Protein AF-A0A955BGL9-F1 (afdb_monomer_lite)

Secondary structure (DSSP, 8-state):
-----S-------------------HHHHHHHHHHHHHHHHHHHHHHHHHHHHHTHHHHHHH-TT-SSSHHHHHHHHHHHHHHHHHHHHHHHHHHS-S-HHHHHHHHHHHHHHHHSGGGHHHHHHHHHHHHSHHHHHHTT--

Foldseek 3Di:
DDDPDPPPDPPPPPPVCPPPPLPPPCLLVLLLVVLVVLLVVLVVQLVVLVVQLVCLQVVQVVDPVDPGSVVSNVSSVVSNVVSNVLSVLSNVLNVDPLALVSLVSSVVNLVVLCVDPVCPVVSVVSVVVSPDVSVCVSNPHD

pLDDT: mean 74.0, std 11.34, range [45.75, 92.19]

Structure (mmCIF, N/CA/C/O backbone):
data_AF-A0A955BGL9-F1
#
_entry.id   AF-A0A955BGL9-F1
#
loop_
_atom_site.group_PDB
_atom_site.id
_atom_site.type_symbol
_atom_site.label_atom_id
_atom_site.label_alt_id
_atom_site.label_comp_id
_atom_site.label_asym_id
_atom_site.label_entity_id
_atom_site.label_seq_id
_atom_site.pdbx_PDB_ins_code
_atom_site.Cartn_x
_atom_site.Cartn_y
_atom_site.Cartn_z
_atom_site.occupancy
_atom_site.B_iso_or_equiv
_atom_site.auth_seq_id
_atom_site.auth_comp_id
_atom_site.auth_asym_id
_atom_site.auth_atom_id
_atom_site.pdbx_PDB_model_num
ATOM 1 N N . MET A 1 1 ? -44.730 -24.860 56.688 1.00 48.72 1 MET A N 1
ATOM 2 C CA . MET A 1 1 ? -43.499 -24.181 57.144 1.00 48.72 1 MET A CA 1
ATOM 3 C C . MET A 1 1 ? -42.692 -23.817 55.909 1.00 48.72 1 MET A C 1
ATOM 5 O O . MET A 1 1 ? -42.047 -24.676 55.329 1.00 48.72 1 MET A O 1
ATOM 9 N N . SER A 1 2 ? -42.848 -22.587 55.425 1.00 57.66 2 SER A N 1
ATOM 10 C CA . SER A 1 2 ? -42.158 -22.061 54.244 1.00 57.66 2 SER A CA 1
ATOM 11 C C . SER A 1 2 ? -40.713 -21.713 54.607 1.00 57.66 2 SER A C 1
ATOM 13 O O . SER A 1 2 ? -40.492 -20.831 55.436 1.00 57.66 2 SER A O 1
ATOM 15 N N . GLN A 1 3 ? -39.743 -22.421 54.019 1.00 61.28 3 GLN A N 1
ATOM 16 C CA . GLN A 1 3 ? -38.318 -22.108 54.138 1.00 61.28 3 GLN A CA 1
ATOM 17 C C . GLN A 1 3 ? -38.051 -20.702 53.588 1.00 61.28 3 GLN A C 1
ATOM 19 O O . GLN A 1 3 ? -38.070 -20.476 52.381 1.00 61.28 3 GLN A O 1
ATOM 24 N N . PHE A 1 4 ? -37.793 -19.758 54.486 1.00 59.66 4 PHE A N 1
ATOM 25 C CA . PHE A 1 4 ? -37.220 -18.465 54.147 1.00 59.66 4 PHE A CA 1
ATOM 26 C C . PHE A 1 4 ? -35.725 -18.693 53.897 1.00 59.66 4 PHE A C 1
ATOM 28 O O . PHE A 1 4 ? -34.962 -18.868 54.844 1.00 59.66 4 PHE A O 1
ATOM 35 N N . SER A 1 5 ? -35.319 -18.803 52.629 1.00 66.12 5 SER A N 1
ATOM 36 C CA . SER A 1 5 ? -33.902 -18.895 52.266 1.00 66.12 5 SER A CA 1
ATOM 37 C C . SER A 1 5 ? -33.283 -17.495 52.358 1.00 66.12 5 SER A C 1
ATOM 39 O O . SER A 1 5 ? -33.652 -16.632 51.560 1.00 66.12 5 SER A O 1
ATOM 41 N N . PRO A 1 6 ? -32.346 -17.233 53.289 1.00 70.38 6 PRO A N 1
ATOM 42 C CA . PRO A 1 6 ? -31.734 -15.911 53.464 1.00 70.38 6 PRO A CA 1
ATOM 43 C C . PRO A 1 6 ? -30.788 -15.510 52.315 1.00 70.38 6 PRO A C 1
ATOM 45 O O . PRO A 1 6 ? -30.192 -14.439 52.357 1.00 70.38 6 PRO A O 1
ATOM 48 N N . TYR A 1 7 ? -30.668 -16.341 51.273 1.00 62.72 7 TYR A N 1
ATOM 49 C CA . TYR A 1 7 ? -29.832 -16.113 50.094 1.00 62.72 7 TYR A CA 1
ATOM 50 C C . TYR A 1 7 ? -30.666 -15.849 48.833 1.00 62.72 7 TYR A C 1
ATOM 52 O O . TYR A 1 7 ? -30.458 -16.475 47.795 1.00 62.72 7 TYR A O 1
ATOM 60 N N . GLN A 1 8 ? -31.609 -14.906 48.882 1.00 61.19 8 GLN A N 1
ATOM 61 C CA . GLN A 1 8 ? -32.069 -14.273 47.645 1.00 61.19 8 GLN A CA 1
ATOM 62 C C . GLN A 1 8 ? -30.985 -13.288 47.197 1.00 61.19 8 GLN A C 1
ATOM 64 O O . GLN A 1 8 ? -30.892 -12.171 47.701 1.00 61.19 8 GLN A O 1
ATOM 69 N N . SER A 1 9 ? -30.131 -13.721 46.266 1.00 63.66 9 SER A N 1
ATOM 70 C CA . SER A 1 9 ? -29.218 -12.824 45.556 1.00 63.66 9 SER A CA 1
ATOM 71 C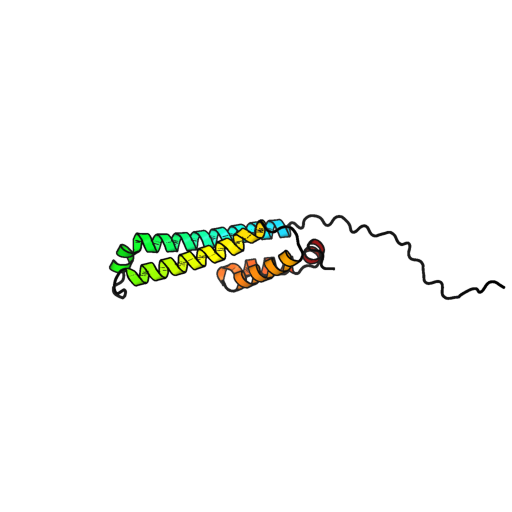 C . SER A 1 9 ? -30.017 -11.648 44.979 1.00 63.66 9 SER A C 1
ATOM 73 O O . SER A 1 9 ? -31.097 -11.905 44.430 1.00 63.66 9 SER A O 1
ATOM 75 N N . PRO A 1 10 ? -29.525 -10.397 45.059 1.00 66.38 10 PRO A N 1
ATOM 76 C CA . PRO A 1 10 ? -30.190 -9.252 44.451 1.00 66.38 10 PRO A CA 1
ATOM 77 C C . PRO A 1 10 ? -30.527 -9.570 42.992 1.00 66.38 10 PRO A C 1
ATOM 79 O O . PRO A 1 10 ? -29.636 -9.770 42.167 1.00 66.38 10 PRO A O 1
ATOM 82 N N . GLN A 1 11 ? -31.820 -9.690 42.689 1.00 60.28 11 GLN A N 1
ATOM 83 C CA . GLN A 1 11 ? -32.312 -9.821 41.324 1.00 60.28 11 GLN A CA 1
ATOM 84 C C . GLN A 1 11 ? -32.140 -8.440 40.699 1.00 60.28 11 GLN A C 1
ATOM 86 O O . GLN A 1 11 ? -33.043 -7.607 40.755 1.00 60.28 11 GLN A O 1
ATOM 91 N N . PHE A 1 12 ? -30.944 -8.152 40.184 1.00 61.06 12 PHE A N 1
ATOM 92 C CA . PHE A 1 12 ? -30.777 -6.998 39.317 1.00 61.06 12 PHE A CA 1
ATOM 93 C C . PHE A 1 12 ? -31.749 -7.199 38.157 1.00 61.06 12 PHE A C 1
ATOM 95 O O . PHE A 1 12 ? -31.727 -8.273 37.545 1.00 61.06 12 PHE A O 1
ATOM 102 N N . PRO A 1 13 ? -32.646 -6.237 37.886 1.00 61.66 13 PRO A N 1
ATOM 103 C CA . PRO A 1 13 ? -33.525 -6.336 36.743 1.00 61.66 13 PRO A CA 1
ATOM 104 C C . PRO A 1 13 ? -32.657 -6.631 35.524 1.00 61.66 13 PRO A C 1
ATOM 106 O O . PRO A 1 13 ? -31.748 -5.861 35.207 1.00 61.66 13 PRO A O 1
ATOM 109 N N . ASN A 1 14 ? -32.916 -7.760 34.863 1.00 59.34 14 ASN A N 1
ATOM 110 C CA . ASN A 1 14 ? -32.371 -8.058 33.547 1.00 59.34 14 ASN A CA 1
ATOM 111 C C . ASN A 1 14 ? -33.021 -7.084 32.559 1.00 59.34 14 ASN A C 1
ATOM 113 O O . ASN A 1 14 ? -33.815 -7.469 31.703 1.00 59.34 14 ASN A O 1
ATOM 117 N N . HIS A 1 15 ? -32.716 -5.792 32.684 1.00 61.00 15 HIS A N 1
ATOM 118 C CA . HIS A 1 15 ? -32.726 -4.916 31.540 1.00 61.00 15 HIS A CA 1
ATOM 119 C C . HIS A 1 15 ? -31.704 -5.559 30.622 1.00 61.00 15 HIS A C 1
ATOM 121 O O . HIS A 1 15 ? -30.503 -5.477 30.868 1.00 61.00 15 HIS A O 1
ATOM 127 N N . ALA A 1 16 ? -32.187 -6.315 29.637 1.00 54.97 16 ALA A N 1
ATOM 128 C CA . ALA A 1 16 ? -31.385 -6.667 28.493 1.00 54.97 16 ALA A CA 1
ATOM 129 C C . ALA A 1 16 ? -30.807 -5.337 28.018 1.00 54.97 16 ALA A C 1
ATOM 131 O O . ALA A 1 16 ? -31.521 -4.522 27.435 1.00 54.97 16 ALA A O 1
ATOM 132 N N . TYR A 1 17 ? -29.555 -5.063 28.383 1.00 53.91 17 TYR A N 1
ATOM 133 C CA . TYR A 1 17 ? -28.792 -3.974 27.824 1.00 53.91 17 TYR A CA 1
ATOM 134 C C . TYR A 1 17 ? -28.659 -4.367 26.360 1.00 53.91 17 TYR A C 1
ATOM 136 O O . TYR A 1 17 ? -27.722 -5.062 25.976 1.00 53.91 17 TYR A O 1
ATOM 144 N N . ALA A 1 18 ? -29.670 -4.029 25.557 1.00 52.94 18 ALA A N 1
ATOM 145 C CA . ALA A 1 18 ? -29.556 -4.010 24.121 1.00 52.94 18 ALA A CA 1
ATOM 146 C C . ALA A 1 18 ? -28.374 -3.083 23.888 1.00 52.94 18 ALA A C 1
ATOM 148 O O . ALA A 1 18 ? -28.487 -1.876 24.112 1.00 52.94 18 ALA A O 1
ATOM 149 N N . ALA A 1 19 ? -27.209 -3.682 23.622 1.00 55.91 19 ALA A N 1
ATOM 150 C CA . ALA A 1 19 ? -25.972 -2.947 23.471 1.00 55.91 19 ALA A CA 1
ATOM 151 C C . ALA A 1 19 ? -26.281 -1.797 22.508 1.00 55.91 19 ALA A C 1
ATOM 153 O O . ALA A 1 19 ? -26.842 -2.070 21.437 1.00 55.91 19 ALA A O 1
ATOM 154 N N . PRO A 1 20 ? -26.041 -0.531 22.901 1.00 56.44 20 PRO A N 1
ATOM 155 C CA . PRO A 1 20 ? -26.397 0.594 22.056 1.00 56.44 20 PRO A CA 1
ATOM 156 C C . PRO A 1 20 ? -25.793 0.342 20.672 1.00 56.44 20 PRO A C 1
ATOM 158 O O . PRO A 1 20 ? -24.659 -0.146 20.603 1.00 56.44 20 PRO A O 1
ATOM 161 N N . PRO A 1 21 ? -26.541 0.582 19.579 1.00 55.25 21 PRO A N 1
ATOM 162 C CA . PRO A 1 21 ? -26.071 0.300 18.231 1.00 55.25 21 PRO A CA 1
ATOM 163 C C . PRO A 1 21 ? -24.753 1.036 18.036 1.00 55.25 21 PRO A C 1
ATOM 165 O O . PRO A 1 21 ? -24.741 2.259 17.931 1.00 55.25 21 PRO A O 1
ATOM 168 N N . VAL A 1 22 ? -23.646 0.286 18.079 1.00 57.94 22 VAL A N 1
ATOM 169 C CA . VAL A 1 22 ? -22.296 0.850 18.116 1.00 57.94 22 VAL A CA 1
ATOM 170 C C . VAL A 1 22 ? -22.150 1.690 16.847 1.00 57.94 22 VAL A C 1
ATOM 172 O O . VAL A 1 22 ? -22.187 1.110 15.750 1.00 57.94 22 VAL A O 1
ATOM 175 N N . PRO A 1 23 ? -22.074 3.031 16.951 1.00 57.91 23 PRO A N 1
ATOM 176 C CA . PRO A 1 23 ? -21.986 3.891 15.780 1.00 57.91 23 PRO A CA 1
ATOM 177 C C . PRO A 1 23 ? -20.790 3.441 14.949 1.00 57.91 23 PRO A C 1
ATOM 179 O O . PRO A 1 23 ? -19.766 3.073 15.524 1.00 57.91 23 PRO A O 1
ATOM 182 N N . ARG A 1 24 ? -20.916 3.417 13.613 1.00 54.53 24 ARG A N 1
ATOM 183 C CA . ARG A 1 24 ? -19.798 3.067 12.719 1.00 54.53 24 ARG A CA 1
ATOM 184 C C . ARG A 1 24 ? -18.595 3.916 13.144 1.00 54.53 24 ARG A C 1
ATOM 186 O O . ARG A 1 24 ? -18.663 5.133 12.969 1.00 54.53 24 ARG A O 1
ATOM 193 N N . PRO A 1 25 ? -17.544 3.330 13.744 1.00 61.88 25 PRO A N 1
ATOM 194 C CA . PRO A 1 25 ? -16.460 4.129 14.267 1.00 61.88 25 PRO A CA 1
ATOM 195 C C . PRO A 1 25 ? -15.821 4.802 13.059 1.00 61.88 25 PRO A C 1
ATOM 197 O O . PRO A 1 25 ? -15.435 4.120 12.107 1.00 61.88 25 PRO A O 1
ATOM 200 N N . GLY A 1 26 ? -15.725 6.136 13.072 1.00 62.00 26 GLY A N 1
ATOM 201 C CA . GLY A 1 26 ? -15.065 6.905 12.004 1.00 62.00 26 GLY A CA 1
ATOM 202 C C . GLY A 1 26 ? -13.638 6.412 11.716 1.00 62.00 26 GLY A C 1
ATOM 203 O O . GLY A 1 26 ? -13.118 6.593 10.620 1.00 62.00 26 GLY A O 1
ATOM 204 N N . VAL A 1 27 ? -13.059 5.671 12.664 1.00 64.62 27 VAL A N 1
ATOM 205 C CA . VAL A 1 27 ? -11.830 4.879 12.548 1.00 64.62 27 VAL A CA 1
ATOM 206 C C . VAL A 1 27 ? -11.817 3.960 11.318 1.00 64.62 27 VAL A C 1
ATOM 208 O O . VAL A 1 27 ? -10.778 3.832 10.680 1.00 64.62 27 VAL A O 1
ATOM 211 N N . TYR A 1 28 ? -12.948 3.355 10.929 1.00 66.38 28 TYR A N 1
ATOM 212 C CA . TYR A 1 28 ? -13.009 2.504 9.732 1.00 66.38 28 TYR A CA 1
ATOM 213 C C . TYR A 1 28 ? -12.840 3.311 8.441 1.00 66.38 28 TYR A C 1
ATOM 215 O O . TYR A 1 28 ? -12.184 2.855 7.510 1.00 66.38 28 TYR A O 1
ATOM 223 N N . VAL A 1 29 ? -13.387 4.529 8.395 1.00 68.94 29 VAL A N 1
ATOM 224 C CA . VAL A 1 29 ? -13.208 5.437 7.253 1.00 68.94 29 VAL A CA 1
ATOM 225 C C . VAL A 1 29 ? -11.744 5.868 7.159 1.00 68.94 29 VAL A C 1
ATOM 227 O O . VAL A 1 29 ? -11.169 5.818 6.078 1.00 68.94 29 VAL A O 1
ATOM 230 N N . GLY A 1 30 ? -11.107 6.185 8.292 1.00 66.19 30 GLY A N 1
ATOM 231 C CA . GLY A 1 30 ? -9.668 6.467 8.344 1.00 66.19 30 GLY A CA 1
ATOM 232 C C . GLY A 1 30 ? -8.805 5.284 7.888 1.00 66.19 30 GLY A C 1
ATOM 233 O O . GLY A 1 30 ? -7.871 5.468 7.113 1.00 66.19 30 GLY A O 1
ATOM 234 N N . PHE A 1 31 ? -9.155 4.061 8.293 1.00 70.06 31 PHE A N 1
ATOM 235 C CA . PHE A 1 31 ? -8.487 2.833 7.848 1.00 70.06 31 PHE A CA 1
ATOM 236 C C . PHE A 1 31 ? -8.663 2.577 6.346 1.00 70.06 31 PHE A C 1
ATOM 238 O O . PHE A 1 31 ? -7.699 2.221 5.673 1.00 70.06 31 PHE A O 1
ATOM 245 N N . ALA A 1 32 ? -9.866 2.783 5.805 1.00 72.00 32 ALA A N 1
ATOM 246 C CA . ALA A 1 32 ? -10.131 2.626 4.379 1.00 72.00 32 ALA A CA 1
ATOM 247 C C . ALA A 1 32 ? -9.367 3.664 3.541 1.00 72.00 32 ALA A C 1
ATOM 249 O O . ALA A 1 32 ? -8.767 3.300 2.533 1.00 72.00 32 ALA A O 1
ATOM 250 N N . ILE A 1 33 ? -9.328 4.929 3.983 1.00 76.81 33 ILE A N 1
ATOM 251 C CA . ILE A 1 33 ? -8.537 5.991 3.341 1.00 76.81 33 ILE A CA 1
ATOM 252 C C . ILE A 1 33 ? -7.047 5.647 3.389 1.00 76.81 33 ILE A C 1
ATOM 254 O O . ILE A 1 33 ? -6.363 5.769 2.378 1.00 76.81 33 ILE A O 1
ATOM 258 N N . TYR A 1 34 ? -6.548 5.164 4.528 1.00 72.69 34 TYR A N 1
ATOM 259 C CA . TYR A 1 34 ? -5.155 4.741 4.674 1.00 72.69 34 TYR A CA 1
ATOM 260 C C . TYR A 1 34 ? -4.792 3.571 3.760 1.00 72.69 34 TYR A C 1
ATOM 262 O O . TYR A 1 34 ? -3.793 3.637 3.048 1.00 72.69 34 TYR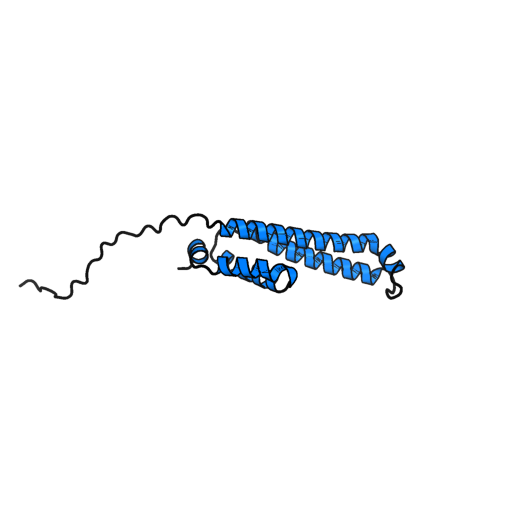 A O 1
ATOM 270 N N . CYS A 1 35 ? -5.623 2.525 3.735 1.00 74.12 35 CYS A N 1
ATOM 271 C CA . CYS A 1 35 ? -5.444 1.389 2.835 1.00 74.12 35 CYS A CA 1
ATOM 272 C C . CYS A 1 35 ? -5.486 1.829 1.372 1.00 74.12 35 CYS A C 1
ATOM 274 O O . CYS A 1 35 ? -4.656 1.389 0.586 1.00 74.12 35 CYS A O 1
ATOM 276 N N . GLY A 1 36 ? -6.404 2.730 1.012 1.00 78.69 36 GLY A N 1
ATOM 277 C CA . GLY A 1 36 ? -6.456 3.319 -0.323 1.00 78.69 36 GLY A CA 1
ATOM 278 C C . GLY A 1 36 ? -5.183 4.092 -0.661 1.00 78.69 36 GLY A C 1
ATOM 279 O O . GLY A 1 36 ? -4.611 3.880 -1.724 1.00 78.69 36 GLY A O 1
ATOM 280 N N . MET A 1 37 ? -4.694 4.933 0.255 1.00 79.69 37 MET A N 1
ATOM 281 C CA . MET A 1 37 ? -3.477 5.725 0.059 1.00 79.69 37 MET A CA 1
ATOM 282 C C . MET A 1 37 ? -2.237 4.838 -0.096 1.00 79.69 37 MET A C 1
ATOM 284 O O . MET A 1 37 ? -1.425 5.077 -0.985 1.00 79.69 37 MET A O 1
ATOM 288 N N . LEU A 1 38 ? -2.110 3.786 0.718 1.00 78.94 38 LEU A N 1
ATOM 289 C CA . LEU A 1 38 ? -1.028 2.810 0.596 1.00 78.94 38 LEU A CA 1
ATOM 290 C C . LEU A 1 38 ? -1.137 1.986 -0.681 1.00 78.94 38 LEU A C 1
ATOM 292 O O . LEU A 1 38 ? -0.140 1.823 -1.372 1.00 78.94 38 LEU A O 1
ATOM 296 N N . ALA A 1 39 ? -2.330 1.507 -1.032 1.00 83.31 39 ALA A N 1
ATOM 297 C CA . ALA A 1 39 ? -2.541 0.792 -2.285 1.00 83.31 39 ALA A CA 1
ATOM 298 C C . ALA A 1 39 ? -2.132 1.652 -3.489 1.00 83.31 39 ALA A C 1
ATOM 300 O O . ALA A 1 39 ? -1.463 1.155 -4.389 1.00 83.31 39 ALA A O 1
ATOM 301 N N . LEU A 1 40 ? -2.467 2.946 -3.469 1.00 85.31 40 LEU A N 1
ATOM 302 C CA . LEU A 1 40 ? -2.090 3.907 -4.506 1.00 85.31 40 LEU A CA 1
ATOM 303 C C . LEU A 1 40 ? -0.572 4.149 -4.523 1.00 85.31 40 LEU A C 1
ATOM 305 O O . LEU A 1 40 ? 0.036 4.137 -5.589 1.00 85.31 40 LEU A O 1
ATOM 309 N N . LEU A 1 41 ? 0.058 4.289 -3.354 1.00 84.56 41 LEU A N 1
ATOM 310 C CA . LEU A 1 41 ? 1.511 4.418 -3.230 1.00 84.56 41 LEU A CA 1
ATOM 311 C C . LEU A 1 41 ? 2.238 3.190 -3.793 1.00 84.56 41 LEU A C 1
ATOM 313 O O . LEU A 1 41 ? 3.164 3.338 -4.585 1.00 84.56 41 LEU A O 1
ATOM 317 N N . TYR A 1 42 ? 1.799 1.979 -3.449 1.00 83.19 42 TYR A N 1
ATOM 318 C CA . TYR A 1 42 ? 2.384 0.746 -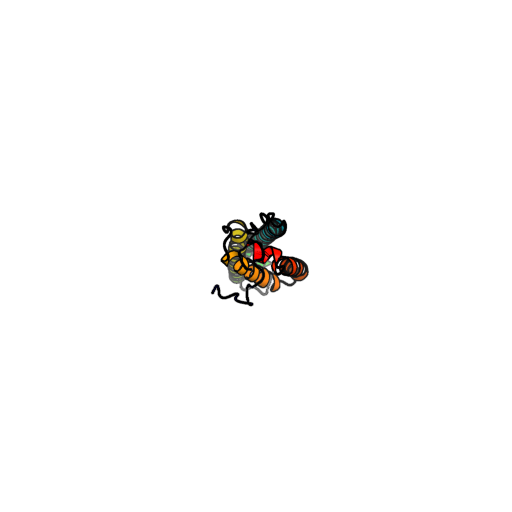3.982 1.00 83.19 42 TYR A CA 1
ATOM 319 C C . TYR A 1 42 ? 2.083 0.546 -5.473 1.00 83.19 42 TYR A C 1
ATOM 321 O O . TYR A 1 42 ? 2.923 0.010 -6.193 1.00 83.19 42 TYR A O 1
ATOM 329 N N . LEU A 1 43 ? 0.945 1.043 -5.969 1.00 87.94 43 LEU A N 1
ATOM 330 C CA . LEU A 1 43 ? 0.671 1.133 -7.405 1.00 87.94 43 LEU A CA 1
ATOM 331 C C . LEU A 1 43 ? 1.638 2.086 -8.112 1.00 87.94 43 LEU A C 1
ATOM 333 O O . LEU A 1 43 ? 2.120 1.761 -9.192 1.00 87.94 43 LEU A O 1
ATOM 337 N N . ALA A 1 44 ? 1.959 3.230 -7.506 1.00 87.31 44 ALA A N 1
ATOM 338 C CA . ALA A 1 44 ? 2.947 4.160 -8.045 1.00 87.31 44 ALA A CA 1
ATOM 339 C C . ALA A 1 44 ? 4.350 3.532 -8.070 1.00 87.31 44 ALA A C 1
ATOM 341 O O . ALA A 1 44 ? 5.059 3.664 -9.062 1.00 87.31 44 ALA A O 1
ATOM 342 N N . VAL A 1 45 ? 4.723 2.777 -7.031 1.00 86.94 45 VAL A N 1
ATOM 343 C CA . VAL A 1 45 ? 5.962 1.978 -7.008 1.00 86.94 45 VAL A CA 1
ATOM 344 C C . VAL A 1 45 ? 5.965 0.932 -8.125 1.00 86.94 45 VAL A C 1
ATOM 346 O O . VAL A 1 45 ? 6.962 0.792 -8.829 1.00 86.94 45 VAL A O 1
ATOM 349 N N . ALA A 1 46 ? 4.847 0.234 -8.339 1.00 89.19 46 ALA A N 1
ATOM 350 C CA . ALA A 1 46 ? 4.730 -0.735 -9.423 1.00 89.19 46 ALA A CA 1
ATOM 351 C C . ALA A 1 46 ? 4.843 -0.072 -10.806 1.00 89.19 46 ALA A C 1
ATOM 353 O O . ALA A 1 46 ? 5.518 -0.609 -11.685 1.00 89.19 46 ALA A O 1
ATOM 354 N N . ALA A 1 47 ? 4.237 1.108 -10.979 1.00 90.50 47 ALA A N 1
ATOM 355 C CA . ALA A 1 47 ? 4.326 1.912 -12.194 1.00 90.50 47 ALA A CA 1
ATOM 356 C C . ALA A 1 47 ? 5.750 2.432 -12.444 1.00 90.50 47 ALA A C 1
ATOM 358 O O . ALA A 1 47 ? 6.200 2.418 -13.586 1.00 90.50 47 ALA A O 1
ATOM 359 N N . LEU A 1 48 ? 6.482 2.825 -11.396 1.00 88.81 48 LEU A N 1
ATOM 360 C CA . LEU A 1 48 ? 7.904 3.169 -11.492 1.00 88.81 48 LEU A CA 1
ATOM 361 C C . LEU A 1 48 ? 8.748 1.965 -11.923 1.00 88.81 48 LEU A C 1
ATOM 363 O O . LEU A 1 48 ? 9.605 2.119 -12.786 1.00 88.81 48 LEU A O 1
ATOM 367 N N . GLY A 1 49 ? 8.472 0.767 -11.395 1.00 88.44 49 GLY A N 1
ATOM 368 C CA . GLY A 1 49 ? 9.123 -0.470 -11.845 1.00 88.44 49 GLY A CA 1
ATOM 369 C C . GLY A 1 49 ? 8.877 -0.760 -13.331 1.00 88.44 49 GLY A C 1
ATOM 370 O O . GLY A 1 49 ? 9.815 -1.070 -14.061 1.00 88.44 49 GLY A O 1
ATOM 371 N N . VAL A 1 50 ? 7.647 -0.551 -13.816 1.00 90.19 50 VAL A N 1
ATOM 372 C CA . VAL A 1 50 ? 7.324 -0.663 -15.252 1.00 90.19 50 VAL A CA 1
ATOM 373 C C . VAL A 1 50 ? 8.035 0.424 -16.062 1.00 90.19 50 VAL A C 1
ATOM 375 O O . VAL A 1 50 ? 8.572 0.133 -17.127 1.00 90.19 50 VAL A O 1
ATOM 378 N N . GLY A 1 51 ? 8.094 1.658 -15.556 1.00 89.06 51 GLY A N 1
ATOM 379 C CA . GLY A 1 51 ? 8.846 2.749 -16.178 1.00 89.06 51 GLY A CA 1
ATOM 380 C C . GLY A 1 51 ? 10.331 2.417 -16.335 1.00 89.06 51 GLY A C 1
ATOM 381 O O . GLY A 1 51 ? 10.884 2.619 -17.411 1.00 89.06 51 GLY A O 1
ATOM 382 N N . LEU A 1 52 ? 10.947 1.817 -15.311 1.00 86.50 52 LEU A N 1
ATOM 383 C CA . LEU A 1 52 ? 12.328 1.328 -15.364 1.00 86.50 52 LEU A CA 1
ATOM 384 C C . LEU A 1 52 ? 12.522 0.232 -16.416 1.00 86.50 52 LEU A C 1
ATOM 386 O O . LEU A 1 52 ? 13.553 0.213 -17.076 1.00 86.50 52 LEU A O 1
ATOM 390 N N . MET A 1 53 ? 11.541 -0.654 -16.610 1.00 86.06 53 MET A N 1
ATOM 391 C CA . MET A 1 53 ? 11.600 -1.669 -17.668 1.00 86.06 53 MET A CA 1
ATOM 392 C C . MET A 1 53 ? 11.481 -1.059 -19.071 1.00 86.06 53 MET A C 1
ATOM 394 O O . MET A 1 53 ? 12.137 -1.528 -19.990 1.00 86.06 53 MET A O 1
ATOM 398 N N . VAL A 1 54 ? 10.658 -0.020 -19.251 1.00 90.94 54 VAL A N 1
ATOM 399 C CA . VAL A 1 54 ? 10.504 0.670 -20.547 1.00 90.94 54 VAL A CA 1
ATOM 400 C C . VAL A 1 54 ? 11.732 1.521 -20.875 1.00 90.94 54 VAL A C 1
ATOM 402 O O . VAL A 1 54 ? 12.127 1.615 -22.032 1.00 90.94 54 VAL A O 1
ATOM 405 N N . MET A 1 55 ? 12.347 2.129 -19.862 1.00 88.75 55 MET A N 1
ATOM 406 C CA . MET A 1 55 ? 13.538 2.975 -19.997 1.00 88.75 55 MET A CA 1
ATOM 407 C C . MET A 1 55 ? 14.833 2.206 -19.698 1.00 88.75 55 MET A C 1
ATOM 409 O O . MET A 1 55 ? 15.869 2.822 -19.455 1.00 88.75 55 MET A O 1
ATOM 413 N N . SER A 1 56 ? 14.798 0.868 -19.706 1.00 84.88 56 SER A N 1
ATOM 414 C CA . SER A 1 56 ? 15.919 0.047 -19.237 1.00 84.88 56 SER A CA 1
ATOM 415 C C . SER A 1 56 ? 17.189 0.254 -20.051 1.00 84.88 56 SER A C 1
ATOM 417 O O . SER A 1 56 ? 18.276 0.213 -19.490 1.00 84.88 56 SER A O 1
ATOM 419 N N . GLU A 1 57 ? 17.056 0.500 -21.356 1.00 83.19 57 GLU A N 1
ATOM 420 C CA . GLU A 1 57 ? 18.187 0.792 -22.244 1.00 83.19 57 GLU A CA 1
ATOM 421 C C . GLU A 1 57 ? 18.847 2.130 -21.885 1.00 83.19 57 GLU A C 1
ATOM 423 O O . GLU A 1 57 ? 20.056 2.186 -21.700 1.00 83.19 57 GLU A O 1
ATOM 428 N N . GLN A 1 58 ? 18.053 3.183 -21.670 1.00 85.50 58 GLN A N 1
ATOM 429 C CA . GLN A 1 58 ? 18.557 4.516 -21.311 1.00 85.50 58 GLN A CA 1
ATOM 430 C C . GLN A 1 58 ? 19.250 4.519 -19.944 1.00 85.50 58 GLN A C 1
ATOM 432 O O . GLN A 1 58 ? 20.260 5.193 -19.750 1.00 85.50 58 GLN A O 1
ATOM 437 N N . VAL A 1 59 ? 18.708 3.761 -18.987 1.00 81.19 59 VAL A N 1
ATOM 438 C CA . VAL A 1 59 ? 19.289 3.612 -17.647 1.00 81.19 59 VAL A CA 1
ATOM 439 C C . VAL A 1 59 ? 20.575 2.788 -17.698 1.00 81.19 59 VAL A C 1
ATOM 441 O O . VAL A 1 59 ? 21.553 3.176 -17.070 1.00 81.19 59 VAL A O 1
ATOM 444 N N . ALA A 1 60 ? 20.600 1.701 -18.474 1.00 82.62 60 ALA A N 1
ATOM 445 C CA . ALA A 1 60 ? 21.792 0.872 -18.641 1.00 82.62 60 ALA A CA 1
ATOM 446 C C . ALA A 1 60 ? 22.929 1.604 -19.371 1.00 82.62 60 ALA A C 1
ATOM 448 O O . ALA A 1 60 ? 24.087 1.393 -19.047 1.00 82.62 60 ALA A O 1
ATOM 449 N N . GLU A 1 61 ? 22.621 2.494 -20.319 1.00 83.69 61 GLU A N 1
ATOM 450 C CA . GLU A 1 61 ? 23.634 3.343 -20.967 1.00 83.69 61 GLU A CA 1
ATOM 451 C C . GLU A 1 61 ? 24.163 4.456 -20.051 1.00 83.69 61 GLU A C 1
ATOM 453 O O . GLU A 1 61 ? 25.290 4.919 -20.222 1.00 83.69 61 GLU A O 1
ATOM 458 N N . SER A 1 62 ? 23.351 4.904 -19.089 1.00 85.12 62 SER A N 1
ATOM 459 C CA . SER A 1 62 ? 23.714 5.987 -18.168 1.00 85.12 62 SER A CA 1
ATOM 460 C C . SER A 1 62 ? 24.613 5.529 -17.017 1.00 85.12 62 SER A C 1
ATOM 462 O O . SER A 1 62 ? 25.255 6.374 -16.390 1.00 85.12 62 SER A O 1
ATOM 464 N N . ASP A 1 63 ? 24.652 4.227 -16.725 1.00 81.25 63 ASP A N 1
ATOM 465 C CA . ASP A 1 63 ? 25.373 3.664 -15.586 1.00 81.25 63 ASP A CA 1
ATOM 466 C C . ASP A 1 63 ? 26.430 2.641 -16.055 1.00 81.25 63 ASP A C 1
ATOM 468 O O . ASP A 1 63 ? 26.076 1.545 -16.495 1.00 81.25 63 ASP A O 1
ATOM 472 N N . PRO A 1 64 ? 27.733 2.979 -15.984 1.00 76.81 64 PRO A N 1
ATOM 473 C CA . PRO A 1 64 ? 28.809 2.126 -16.486 1.00 76.81 64 PRO A CA 1
ATOM 474 C C . PRO A 1 64 ? 29.021 0.847 -15.662 1.00 76.81 64 PRO A C 1
ATOM 476 O O . PRO A 1 64 ? 29.749 -0.033 -16.116 1.00 76.81 64 PRO A O 1
ATOM 479 N N . ASP A 1 65 ? 28.405 0.733 -14.480 1.00 82.94 65 ASP A N 1
ATOM 480 C CA . ASP A 1 65 ? 28.500 -0.451 -13.618 1.00 82.94 65 ASP A CA 1
ATOM 481 C C . ASP A 1 65 ? 27.508 -1.565 -14.020 1.00 82.94 65 ASP A C 1
ATOM 483 O O . ASP A 1 65 ? 27.561 -2.680 -13.491 1.00 82.94 65 ASP A O 1
ATOM 487 N N . LEU A 1 66 ? 26.587 -1.290 -14.951 1.00 81.31 66 LEU A N 1
ATOM 488 C CA . LEU A 1 66 ? 25.593 -2.251 -15.423 1.00 81.31 66 LEU A CA 1
ATOM 489 C C . LEU A 1 66 ? 26.084 -2.984 -16.680 1.00 81.31 66 LEU A C 1
ATOM 491 O O . LEU A 1 66 ? 26.173 -2.406 -17.761 1.00 81.31 66 LEU A O 1
ATOM 495 N N . ASP A 1 67 ? 26.307 -4.298 -16.569 1.00 81.38 67 ASP A N 1
ATOM 496 C CA . ASP A 1 67 ? 26.607 -5.191 -17.703 1.00 81.38 67 ASP A CA 1
ATOM 497 C C . ASP A 1 67 ? 25.353 -5.444 -18.580 1.00 81.38 67 ASP A C 1
ATOM 499 O O . ASP A 1 67 ? 24.831 -6.560 -18.693 1.00 81.38 67 ASP A O 1
ATOM 503 N N . GLY A 1 68 ? 24.833 -4.382 -19.200 1.00 79.56 68 GLY A N 1
ATOM 504 C CA . GLY A 1 68 ? 23.688 -4.398 -20.112 1.00 79.56 68 GLY A CA 1
ATOM 505 C C . GLY A 1 68 ? 22.324 -4.126 -19.453 1.00 79.56 68 GLY A C 1
ATOM 506 O O . GLY A 1 68 ? 22.237 -3.813 -18.269 1.00 79.56 68 GLY A O 1
ATOM 507 N N . PRO A 1 69 ? 21.214 -4.244 -20.210 1.00 82.62 69 PRO A N 1
ATOM 508 C CA . PRO A 1 69 ? 19.872 -3.878 -19.737 1.00 82.62 69 PRO A CA 1
ATOM 509 C C . PRO A 1 69 ? 19.224 -4.923 -18.814 1.00 82.62 69 PRO A C 1
ATOM 511 O O . PRO A 1 69 ? 18.248 -4.625 -18.123 1.00 82.62 69 PRO A O 1
ATOM 514 N N . MET A 1 70 ? 19.751 -6.152 -18.772 1.00 85.12 70 MET A N 1
ATOM 515 C CA . MET A 1 70 ? 19.156 -7.259 -18.010 1.00 85.12 70 MET A CA 1
ATOM 516 C C . MET A 1 70 ? 19.016 -6.998 -16.499 1.00 85.12 70 MET A C 1
ATOM 518 O O . MET A 1 70 ? 17.941 -7.290 -15.972 1.00 85.12 70 MET A O 1
ATOM 522 N N . PRO A 1 71 ? 20.014 -6.445 -15.780 1.00 87.38 71 PRO A N 1
ATOM 523 C CA . PRO A 1 71 ? 19.883 -6.144 -14.354 1.00 87.38 71 PRO A CA 1
ATOM 524 C C . PRO A 1 71 ? 18.797 -5.098 -14.064 1.00 87.38 71 PRO A C 1
ATOM 526 O O . PRO A 1 71 ? 18.043 -5.255 -13.103 1.00 87.38 71 PRO A O 1
ATOM 529 N N . VAL A 1 72 ? 18.657 -4.079 -14.922 1.00 87.38 72 VAL A N 1
ATOM 530 C CA . VAL A 1 72 ? 17.621 -3.036 -14.793 1.00 87.38 72 VAL A CA 1
ATOM 531 C C . VAL A 1 72 ? 16.231 -3.631 -14.979 1.00 87.38 72 VAL A C 1
ATOM 533 O O . VAL A 1 72 ? 15.330 -3.370 -14.182 1.00 87.38 72 VAL A O 1
ATOM 536 N N . ILE A 1 73 ? 16.065 -4.483 -15.995 1.00 88.62 73 ILE A N 1
ATOM 537 C CA . ILE A 1 73 ? 14.807 -5.189 -16.256 1.00 88.62 73 ILE A CA 1
ATOM 538 C C . ILE A 1 73 ? 14.453 -6.094 -15.072 1.00 88.62 73 ILE A C 1
ATOM 540 O O . ILE A 1 73 ? 13.321 -6.056 -14.599 1.00 88.62 73 ILE A O 1
ATOM 544 N N . LEU A 1 74 ? 15.409 -6.872 -14.553 1.00 90.25 74 LEU A N 1
ATOM 545 C CA . LEU A 1 74 ? 15.213 -7.729 -13.378 1.00 90.25 74 LEU A CA 1
ATOM 546 C C . LEU A 1 74 ? 14.780 -6.924 -12.149 1.00 90.25 74 LEU A C 1
ATOM 548 O O . LEU A 1 74 ? 13.814 -7.294 -11.481 1.00 90.25 74 LEU A O 1
ATOM 552 N N . MET A 1 75 ? 15.455 -5.809 -11.871 1.00 88.06 75 MET A N 1
ATOM 553 C CA . MET A 1 75 ? 15.114 -4.928 -10.756 1.00 88.06 75 MET A CA 1
ATOM 554 C C . MET A 1 75 ? 13.718 -4.315 -10.931 1.00 88.06 75 MET A C 1
ATOM 556 O O . MET A 1 75 ? 12.930 -4.319 -9.984 1.00 88.06 75 MET A O 1
ATOM 560 N N . GLY A 1 76 ? 13.376 -3.881 -12.148 1.00 88.50 76 GLY A N 1
ATOM 561 C CA . GLY A 1 76 ? 12.044 -3.398 -12.508 1.00 88.50 76 GLY A CA 1
ATOM 562 C C . GLY A 1 76 ? 10.959 -4.457 -12.301 1.00 88.50 76 GLY A C 1
ATOM 563 O O . GLY A 1 76 ? 9.973 -4.186 -11.621 1.00 88.50 76 GLY A O 1
ATOM 564 N N . VAL A 1 77 ? 11.172 -5.692 -12.775 1.00 91.69 77 VAL A N 1
ATOM 565 C CA . VAL A 1 77 ? 10.239 -6.820 -12.584 1.00 91.69 77 VAL A CA 1
ATOM 566 C C . VAL A 1 77 ? 10.014 -7.102 -11.103 1.00 91.69 77 VAL A C 1
ATOM 568 O O . VAL A 1 77 ? 8.868 -7.215 -10.669 1.00 91.69 77 VAL A O 1
ATOM 571 N N . VAL A 1 78 ? 11.086 -7.205 -10.313 1.00 92.19 78 VAL A N 1
ATOM 572 C CA . VAL A 1 78 ? 10.980 -7.466 -8.871 1.00 92.19 78 VAL A CA 1
ATOM 573 C C . VAL A 1 78 ? 10.219 -6.334 -8.182 1.00 92.19 78 VAL A C 1
ATOM 575 O O . VAL A 1 78 ? 9.294 -6.596 -7.414 1.00 92.19 78 VAL A O 1
ATOM 578 N N . MET A 1 79 ? 10.546 -5.080 -8.496 1.00 87.44 79 MET A N 1
ATOM 579 C CA . MET A 1 79 ? 9.891 -3.903 -7.925 1.00 87.44 79 MET A CA 1
ATOM 580 C C . MET A 1 79 ? 8.405 -3.832 -8.300 1.00 87.44 79 MET A C 1
ATOM 582 O O . MET A 1 79 ? 7.568 -3.542 -7.443 1.00 87.44 79 MET A O 1
ATOM 586 N N . THR A 1 80 ? 8.052 -4.170 -9.542 1.00 90.88 80 THR A N 1
ATOM 587 C CA . THR A 1 80 ? 6.663 -4.245 -10.004 1.00 90.88 80 THR A CA 1
ATOM 588 C C . THR A 1 80 ? 5.899 -5.377 -9.332 1.00 90.88 80 THR A C 1
ATOM 590 O O . THR A 1 80 ? 4.793 -5.143 -8.853 1.00 90.88 80 THR A O 1
ATOM 593 N N . LEU A 1 81 ? 6.470 -6.582 -9.241 1.00 92.12 81 LEU A N 1
ATOM 594 C CA . LEU A 1 81 ? 5.819 -7.721 -8.587 1.00 92.12 81 LEU A CA 1
ATOM 595 C C . LEU A 1 81 ? 5.569 -7.445 -7.105 1.00 92.12 81 LEU A C 1
ATOM 597 O O . LEU A 1 81 ? 4.457 -7.647 -6.619 1.00 92.12 81 LEU A O 1
ATOM 601 N N . VAL A 1 82 ? 6.579 -6.936 -6.397 1.00 89.25 82 VAL A N 1
ATOM 602 C CA . VAL A 1 82 ? 6.448 -6.553 -4.989 1.00 89.25 82 VAL A CA 1
ATOM 603 C C . VAL A 1 82 ? 5.403 -5.445 -4.849 1.00 89.25 82 VAL A C 1
ATOM 605 O O . VAL A 1 82 ? 4.452 -5.602 -4.087 1.00 89.25 82 VAL A O 1
ATOM 608 N N . GLY A 1 83 ? 5.496 -4.367 -5.631 1.00 86.19 83 GLY A N 1
ATOM 609 C CA . GLY A 1 83 ? 4.514 -3.280 -5.606 1.00 86.19 83 GLY A CA 1
ATOM 610 C C . GLY A 1 83 ? 3.082 -3.772 -5.837 1.00 86.19 83 GLY A C 1
ATOM 611 O O . GLY A 1 83 ? 2.178 -3.406 -5.091 1.00 86.19 83 GLY A O 1
ATOM 612 N N . LEU A 1 84 ? 2.874 -4.674 -6.798 1.00 89.06 84 LEU A N 1
ATOM 613 C CA . LEU A 1 84 ? 1.559 -5.225 -7.120 1.00 89.06 84 LEU A CA 1
ATOM 614 C C . LEU A 1 84 ? 0.994 -6.095 -5.989 1.00 89.06 84 LEU A C 1
ATOM 616 O O . LEU A 1 84 ? -0.175 -5.956 -5.634 1.00 89.06 84 LEU A O 1
ATOM 620 N N . VAL A 1 85 ? 1.813 -6.978 -5.407 1.00 88.81 85 VAL A N 1
ATOM 621 C CA . VAL A 1 85 ? 1.391 -7.853 -4.301 1.00 88.81 85 VAL A CA 1
ATOM 622 C C . VAL A 1 85 ? 0.977 -7.019 -3.094 1.00 88.81 85 VAL A C 1
ATOM 624 O O . VAL A 1 85 ? -0.101 -7.228 -2.538 1.00 88.81 85 VAL A O 1
ATOM 627 N N . PHE A 1 86 ? 1.792 -6.034 -2.713 1.00 82.69 86 PHE A N 1
ATOM 628 C CA . PHE A 1 86 ? 1.462 -5.151 -1.599 1.00 82.69 86 PHE A CA 1
ATOM 629 C C . PHE A 1 86 ? 0.233 -4.293 -1.924 1.00 82.69 86 PHE A C 1
ATOM 631 O O . PHE A 1 86 ? -0.689 -4.237 -1.111 1.00 82.69 86 PHE A O 1
ATOM 638 N N . ALA A 1 87 ? 0.142 -3.710 -3.124 1.00 83.81 87 ALA A N 1
ATOM 639 C CA . ALA A 1 87 ? -1.036 -2.958 -3.554 1.00 83.81 87 ALA A CA 1
ATOM 640 C C . ALA A 1 87 ? -2.318 -3.797 -3.471 1.00 83.81 87 ALA A C 1
ATOM 642 O O . ALA A 1 87 ? -3.328 -3.305 -2.974 1.00 83.81 87 ALA A O 1
ATOM 643 N N . ALA A 1 88 ? -2.277 -5.069 -3.879 1.00 84.00 88 ALA A N 1
ATOM 644 C CA . ALA A 1 88 ? -3.411 -5.982 -3.772 1.00 84.00 88 ALA A CA 1
ATOM 645 C C . ALA A 1 88 ? -3.809 -6.249 -2.310 1.00 84.00 88 ALA A C 1
ATOM 647 O O . ALA A 1 88 ? -4.995 -6.220 -1.985 1.00 84.00 88 ALA A O 1
ATOM 648 N N . ILE A 1 89 ? -2.836 -6.447 -1.414 1.00 83.31 89 ILE A N 1
ATOM 649 C CA . ILE A 1 89 ? -3.080 -6.622 0.027 1.00 83.31 89 ILE A CA 1
ATOM 650 C C . ILE A 1 89 ? -3.757 -5.369 0.611 1.00 83.31 89 ILE A C 1
ATOM 652 O O . ILE A 1 89 ? -4.783 -5.463 1.289 1.00 83.31 89 ILE A O 1
ATOM 656 N N . PHE A 1 90 ? -3.257 -4.169 0.320 1.00 78.62 90 PHE A N 1
ATOM 657 C CA . PHE A 1 90 ? -3.875 -2.942 0.836 1.00 78.62 90 PHE A CA 1
ATOM 658 C C . PHE A 1 90 ? -5.234 -2.649 0.181 1.00 78.62 90 PHE A C 1
ATOM 660 O O . PHE A 1 90 ? -6.170 -2.255 0.875 1.00 78.62 90 PHE A O 1
ATOM 667 N N . ALA A 1 91 ? -5.393 -2.916 -1.118 1.00 78.50 91 ALA A N 1
ATOM 668 C CA . ALA A 1 91 ? -6.652 -2.735 -1.842 1.00 78.50 91 ALA A CA 1
ATOM 669 C C . ALA A 1 91 ? -7.745 -3.717 -1.396 1.00 78.50 91 ALA A C 1
ATOM 671 O O . ALA A 1 91 ? -8.927 -3.369 -1.406 1.00 78.50 91 ALA A O 1
ATOM 672 N N . ALA A 1 92 ? -7.373 -4.921 -0.952 1.00 77.62 92 ALA A N 1
ATOM 673 C CA . ALA A 1 92 ? -8.319 -5.878 -0.391 1.00 77.62 92 ALA A CA 1
ATOM 674 C C . ALA A 1 92 ? -8.912 -5.391 0.944 1.00 77.62 92 ALA A C 1
ATOM 676 O O . ALA A 1 92 ? -10.078 -5.658 1.222 1.00 77.62 92 ALA A O 1
ATOM 677 N N . GLY A 1 93 ? -8.164 -4.620 1.742 1.00 72.19 93 GLY A N 1
ATOM 678 C CA . GLY A 1 93 ? -8.591 -4.113 3.055 1.00 72.19 93 GLY A CA 1
ATOM 679 C C . GLY A 1 93 ? -10.005 -3.502 3.105 1.00 72.19 93 GLY A C 1
ATOM 680 O O . GLY A 1 93 ? -10.825 -3.970 3.899 1.00 72.19 93 GLY A O 1
ATOM 681 N N . PRO A 1 94 ? -10.336 -2.494 2.278 1.00 69.62 94 PRO A N 1
ATOM 682 C CA . PRO A 1 94 ? -11.666 -1.875 2.258 1.00 69.62 94 PRO A CA 1
ATOM 683 C C . PRO A 1 94 ? -12.772 -2.758 1.657 1.00 69.62 94 PRO A C 1
ATOM 685 O O . PRO A 1 94 ? -13.949 -2.499 1.901 1.00 69.62 94 PRO A O 1
ATOM 688 N N . LEU A 1 95 ? -12.424 -3.797 0.891 1.00 71.88 95 LEU A N 1
ATOM 689 C CA . LEU A 1 95 ? -13.3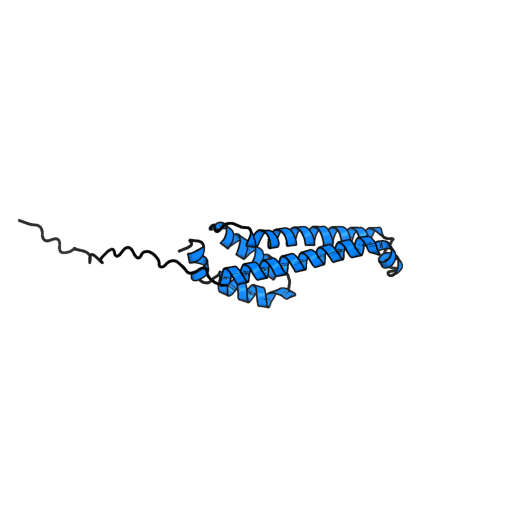84 -4.728 0.285 1.00 71.88 95 LEU A CA 1
ATOM 690 C C . LEU A 1 95 ? -13.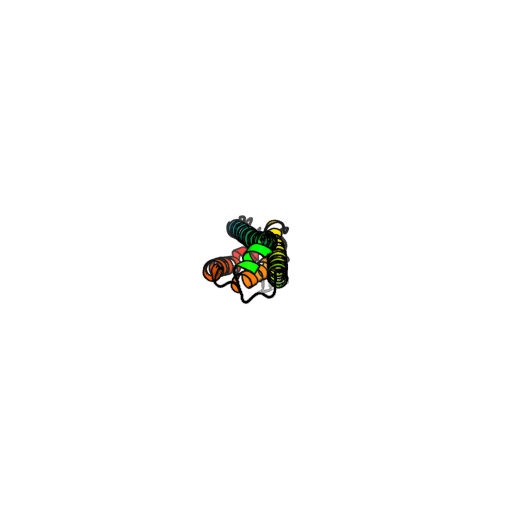787 -5.866 1.237 1.00 71.88 95 LEU A C 1
ATOM 692 O O . LEU A 1 95 ? -14.733 -6.605 0.952 1.00 71.88 95 LEU A O 1
ATOM 696 N N . LEU A 1 96 ? -13.093 -6.028 2.370 1.00 68.62 96 LEU A N 1
ATOM 697 C CA . LEU A 1 96 ? -13.346 -7.137 3.285 1.00 68.62 96 LEU A CA 1
ATOM 698 C C . LEU A 1 96 ? -14.648 -6.937 4.096 1.00 68.62 96 LEU A C 1
ATOM 700 O O . LEU A 1 96 ? -14.809 -5.929 4.792 1.00 68.62 96 LEU A O 1
ATOM 704 N N . PRO A 1 97 ? -15.572 -7.924 4.087 1.00 62.75 97 PRO A N 1
ATOM 705 C CA . PRO A 1 97 ? -16.817 -7.859 4.842 1.00 62.75 97 PRO A CA 1
ATOM 706 C C . PRO A 1 97 ? -16.554 -7.902 6.349 1.00 62.75 97 PRO A C 1
ATOM 708 O O . PRO A 1 97 ? -15.681 -8.622 6.827 1.00 62.75 97 PRO A O 1
ATOM 711 N N . ARG A 1 98 ? -17.367 -7.163 7.107 1.00 59.34 98 ARG A N 1
ATOM 712 C CA . ARG A 1 98 ? -17.265 -6.933 8.557 1.00 59.34 98 ARG A CA 1
ATOM 713 C C . ARG A 1 98 ? -17.290 -8.240 9.379 1.00 59.34 98 ARG A C 1
ATOM 715 O O . ARG A 1 98 ? -18.340 -8.669 9.850 1.00 59.34 98 ARG A O 1
ATOM 722 N N . ARG A 1 99 ? -16.129 -8.884 9.549 1.00 66.06 99 ARG A N 1
ATOM 723 C CA . ARG A 1 99 ? -15.937 -10.143 10.299 1.00 66.06 99 ARG A CA 1
ATOM 724 C C . ARG A 1 99 ? -14.793 -10.017 11.311 1.00 66.06 99 ARG A C 1
ATOM 726 O O . ARG A 1 99 ? -13.882 -9.225 11.106 1.00 66.06 99 ARG A O 1
ATOM 733 N N . ARG A 1 100 ? -14.802 -10.840 12.371 1.00 67.31 100 ARG A N 1
ATOM 734 C CA . ARG A 1 100 ? -13.765 -10.871 13.433 1.00 67.31 100 ARG A CA 1
ATOM 735 C C . ARG A 1 100 ? -12.332 -10.972 12.882 1.00 67.31 100 ARG A C 1
ATOM 737 O O . ARG A 1 100 ? -11.434 -10.304 13.378 1.00 67.31 100 ARG A O 1
ATOM 744 N N . TRP A 1 101 ? -12.141 -11.730 11.801 1.00 69.50 101 TRP A N 1
ATOM 745 C CA . TRP A 1 101 ? -10.848 -11.887 11.120 1.00 69.50 101 TRP A CA 1
ATOM 746 C C . TRP A 1 101 ? -10.303 -10.593 10.493 1.00 69.50 101 TRP A C 1
ATOM 748 O O . TRP A 1 101 ? -9.092 -10.452 10.361 1.00 69.50 101 TRP A O 1
ATOM 758 N N . VAL A 1 102 ? -11.162 -9.620 10.164 1.00 72.00 102 VAL A N 1
ATOM 759 C CA . VAL A 1 102 ? -10.739 -8.324 9.598 1.00 72.00 102 VAL A CA 1
ATOM 760 C C . VAL A 1 102 ? -9.952 -7.499 10.617 1.00 72.00 102 VAL A C 1
ATOM 762 O O . VAL A 1 102 ? -9.065 -6.741 10.238 1.00 72.00 102 VAL A O 1
ATOM 765 N N . TRP A 1 103 ? -10.211 -7.677 11.917 1.00 70.31 103 TRP A N 1
ATOM 766 C CA . TRP A 1 103 ? -9.427 -7.009 12.956 1.00 70.31 103 TRP A CA 1
ATOM 767 C C . TRP A 1 103 ? -7.967 -7.485 12.954 1.00 70.31 103 TRP A C 1
ATOM 769 O O . TRP A 1 103 ? -7.060 -6.656 13.008 1.00 70.31 103 TRP A O 1
ATOM 779 N N . ILE A 1 104 ? -7.749 -8.800 12.807 1.00 77.56 104 ILE A N 1
ATOM 780 C CA . ILE A 1 104 ? -6.416 -9.411 12.677 1.00 77.56 104 ILE A CA 1
ATOM 781 C C . ILE A 1 104 ? -5.764 -8.965 11.367 1.00 77.56 104 ILE A C 1
ATOM 783 O O . ILE A 1 104 ? -4.601 -8.574 11.367 1.00 77.56 104 ILE A O 1
ATOM 787 N N . TYR A 1 105 ? -6.527 -8.952 10.269 1.00 77.94 105 TYR A N 1
ATOM 788 C CA . TYR A 1 105 ? -6.058 -8.445 8.979 1.00 77.94 105 TYR A CA 1
ATOM 789 C C . TYR A 1 105 ? -5.539 -7.006 9.089 1.00 77.94 105 TYR A C 1
ATOM 791 O O . TYR A 1 105 ? -4.425 -6.725 8.666 1.00 77.94 105 TYR A O 1
ATOM 799 N N . GLY A 1 106 ? -6.298 -6.114 9.736 1.00 72.31 106 GLY A N 1
ATOM 800 C CA . GLY A 1 106 ? -5.882 -4.733 9.984 1.00 72.31 106 GLY A CA 1
ATOM 801 C C . GLY A 1 106 ? -4.574 -4.634 10.771 1.00 72.31 106 GLY A C 1
ATOM 802 O O . GLY A 1 106 ? -3.715 -3.840 10.410 1.00 72.31 106 GLY A O 1
ATOM 803 N N . ILE A 1 107 ? -4.368 -5.485 11.783 1.00 76.38 107 ILE A N 1
ATOM 804 C CA . ILE A 1 107 ? -3.100 -5.535 12.533 1.00 76.38 107 ILE A CA 1
ATOM 805 C C . ILE A 1 107 ? -1.940 -5.986 11.650 1.00 76.38 107 ILE A C 1
ATOM 807 O O . ILE A 1 107 ? -0.880 -5.371 11.700 1.00 76.38 107 ILE A O 1
ATOM 811 N N . VAL A 1 108 ? -2.126 -7.025 10.834 1.00 81.19 108 VAL A N 1
ATOM 812 C CA . VAL A 1 108 ? -1.086 -7.508 9.909 1.00 81.19 108 VAL A CA 1
ATOM 813 C C . VAL A 1 108 ? -0.724 -6.420 8.900 1.00 81.19 108 VAL A C 1
ATOM 815 O O . VAL A 1 108 ? 0.449 -6.146 8.680 1.00 81.19 108 VAL A O 1
ATOM 818 N N . VAL A 1 109 ? -1.726 -5.741 8.348 1.00 76.06 109 VAL A N 1
ATOM 819 C CA . VAL A 1 109 ? -1.561 -4.621 7.415 1.00 76.06 109 VAL A CA 1
ATOM 820 C C . VAL A 1 109 ? -0.813 -3.449 8.065 1.00 76.06 109 VAL A C 1
ATOM 822 O O . VAL A 1 109 ? 0.098 -2.895 7.455 1.00 76.06 109 VAL A O 1
ATOM 825 N N . ILE A 1 110 ? -1.133 -3.097 9.315 1.00 77.88 110 ILE A N 1
ATOM 826 C CA . ILE A 1 110 ? -0.406 -2.061 10.068 1.00 77.88 110 ILE A CA 1
ATOM 827 C C . ILE A 1 110 ? 1.029 -2.509 10.368 1.00 77.88 110 ILE A C 1
ATOM 829 O O . ILE A 1 110 ? 1.949 -1.711 10.228 1.00 77.88 110 ILE A O 1
ATOM 833 N N . ALA A 1 111 ? 1.247 -3.774 10.740 1.00 77.25 111 ALA A N 1
ATOM 834 C CA . ALA A 1 111 ? 2.578 -4.324 10.999 1.00 77.25 111 ALA A CA 1
ATOM 835 C C . ALA A 1 111 ? 3.463 -4.292 9.746 1.00 77.25 111 ALA A C 1
ATOM 837 O O . ALA A 1 111 ? 4.629 -3.916 9.825 1.00 77.25 111 ALA A O 1
ATOM 838 N N . ILE A 1 112 ? 2.888 -4.594 8.583 1.00 75.94 112 ILE A N 1
ATOM 839 C CA . ILE A 1 112 ? 3.547 -4.416 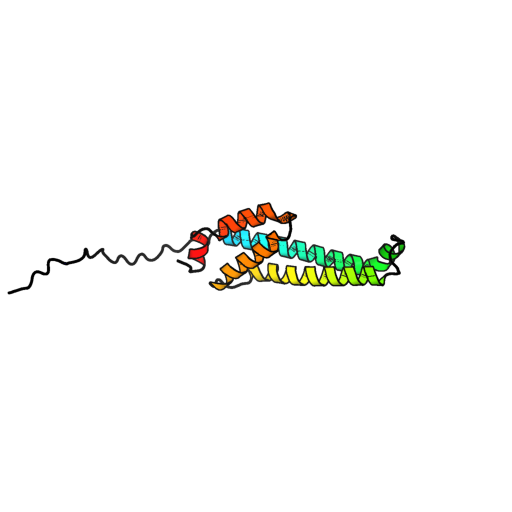7.291 1.00 75.94 112 ILE A CA 1
ATOM 840 C C . ILE A 1 112 ? 3.844 -2.927 7.037 1.00 75.94 112 ILE A C 1
ATOM 842 O O . ILE A 1 112 ? 4.939 -2.568 6.624 1.00 75.94 112 ILE A O 1
ATOM 846 N N . GLY A 1 113 ? 2.913 -2.024 7.349 1.00 69.75 113 GLY A N 1
ATOM 847 C CA . GLY A 1 113 ? 3.147 -0.579 7.246 1.00 69.75 113 GLY A CA 1
ATOM 848 C C . GLY A 1 113 ? 4.211 -0.035 8.215 1.00 69.75 113 GLY A C 1
ATOM 849 O O . GLY A 1 113 ? 4.762 1.039 7.971 1.00 69.75 113 GLY A O 1
ATOM 850 N N . LEU A 1 114 ? 4.514 -0.745 9.310 1.00 70.00 114 LEU A N 1
ATOM 851 C CA . LEU A 1 114 ? 5.577 -0.388 10.260 1.00 70.00 114 LEU A CA 1
ATOM 852 C C . LEU A 1 114 ? 6.976 -0.744 9.743 1.00 70.00 114 LEU A C 1
ATOM 854 O O . LEU A 1 114 ? 7.942 -0.125 10.182 1.00 70.00 114 LEU A O 1
ATOM 858 N N . THR A 1 115 ? 7.109 -1.686 8.801 1.00 74.81 115 THR A N 1
ATOM 859 C CA . THR A 1 115 ? 8.420 -2.000 8.205 1.00 74.81 115 THR A CA 1
ATOM 860 C C . THR A 1 115 ? 8.922 -0.884 7.288 1.00 74.81 115 THR A C 1
ATOM 862 O O . THR A 1 115 ? 10.119 -0.781 7.035 1.00 74.81 115 THR A O 1
ATOM 865 N N . SER A 1 116 ? 8.026 -0.008 6.822 1.00 73.44 116 SER A N 1
ATOM 866 C CA . SER A 1 116 ? 8.382 1.211 6.098 1.00 73.44 116 SER A CA 1
ATOM 867 C C . SER A 1 116 ? 8.525 2.389 7.065 1.00 73.44 116 SER A C 1
ATOM 869 O O . SER A 1 116 ? 7.542 2.894 7.607 1.00 73.44 116 SER A O 1
ATOM 871 N N . ILE A 1 117 ? 9.760 2.877 7.236 1.00 66.69 117 ILE A N 1
ATOM 872 C CA . ILE A 1 117 ? 10.094 4.019 8.111 1.00 66.69 117 ILE A CA 1
ATOM 873 C C . ILE A 1 117 ? 9.234 5.263 7.818 1.00 66.69 117 ILE A C 1
ATOM 875 O O . ILE A 1 117 ? 8.879 6.007 8.730 1.00 66.69 117 ILE A O 1
ATOM 879 N N . CYS A 1 118 ? 8.848 5.462 6.556 1.00 65.56 118 CYS A N 1
ATOM 880 C CA . CYS A 1 118 ? 8.098 6.628 6.090 1.00 65.56 118 CYS A CA 1
ATOM 881 C C . CYS A 1 118 ? 6.665 6.705 6.646 1.00 65.56 118 CYS A C 1
ATOM 883 O O . CYS A 1 118 ? 6.091 7.788 6.711 1.00 65.56 118 CYS A O 1
ATOM 885 N N . THR A 1 119 ? 6.079 5.578 7.060 1.00 66.00 119 THR A N 1
ATOM 886 C CA . THR A 1 119 ? 4.686 5.494 7.528 1.00 66.00 119 THR A CA 1
ATOM 887 C C . THR A 1 119 ? 4.548 5.340 9.033 1.00 66.00 119 THR A C 1
ATOM 889 O O . THR A 1 119 ? 3.426 5.343 9.529 1.00 66.00 119 THR A O 1
ATOM 892 N N . LEU A 1 120 ? 5.656 5.287 9.778 1.00 73.75 120 LEU A N 1
ATOM 893 C CA . LEU A 1 120 ? 5.667 5.109 11.233 1.00 73.75 120 LEU A CA 1
ATOM 894 C C . LEU A 1 120 ? 4.685 6.006 12.006 1.00 73.75 120 LEU A C 1
ATOM 896 O O . LEU A 1 120 ? 3.876 5.450 12.749 1.00 73.75 120 LEU A O 1
ATOM 900 N N . PRO A 1 121 ? 4.675 7.347 11.854 1.00 71.94 121 PRO A N 1
ATOM 901 C CA . PRO A 1 121 ? 3.779 8.186 12.652 1.00 71.94 121 PRO A CA 1
ATOM 902 C C . PRO A 1 121 ? 2.307 7.890 12.352 1.00 71.94 121 PRO A C 1
ATOM 904 O O . PRO A 1 121 ? 1.477 7.874 13.259 1.00 71.94 121 PRO A O 1
ATOM 907 N N . PHE A 1 122 ? 1.989 7.586 11.095 1.00 71.94 122 PHE A N 1
ATOM 908 C CA . PHE A 1 122 ? 0.630 7.276 10.678 1.00 71.94 122 PHE A CA 1
ATOM 909 C C . PHE A 1 122 ? 0.203 5.876 11.139 1.00 71.94 122 PHE A C 1
ATOM 911 O O . PHE A 1 122 ? -0.882 5.714 11.692 1.00 71.94 122 PHE A O 1
ATOM 918 N N . SER A 1 123 ? 1.079 4.880 10.992 1.00 72.00 123 SER A N 1
ATOM 919 C CA . SER A 1 123 ? 0.875 3.510 11.468 1.00 72.00 123 SER A CA 1
ATOM 920 C C . SER A 1 123 ? 0.675 3.467 12.981 1.00 72.00 123 SER A C 1
ATOM 922 O O . SER A 1 123 ? -0.230 2.785 13.453 1.00 72.00 123 SER A O 1
ATOM 924 N N . VAL A 1 124 ? 1.462 4.231 13.748 1.00 74.94 124 VAL A N 1
ATOM 925 C CA . VAL A 1 124 ? 1.317 4.343 15.208 1.00 74.94 124 VAL A CA 1
ATOM 926 C C . VAL A 1 124 ? -0.025 4.973 15.572 1.00 74.94 124 VAL A C 1
ATOM 928 O O . VAL A 1 124 ? -0.740 4.437 16.419 1.00 74.94 124 VAL A O 1
ATOM 931 N N . PHE A 1 125 ? -0.407 6.069 14.910 1.00 75.06 125 PHE A N 1
ATOM 932 C CA . PHE A 1 125 ? -1.692 6.725 15.157 1.00 75.06 125 PHE A CA 1
ATOM 933 C C . PHE A 1 125 ? -2.866 5.770 14.903 1.00 75.06 125 PHE A C 1
ATOM 935 O O . PHE A 1 125 ? -3.790 5.661 15.713 1.00 75.06 125 PHE A O 1
ATOM 942 N N . LEU A 1 126 ? -2.795 5.019 13.803 1.00 71.75 126 LEU A N 1
ATOM 943 C CA . LEU A 1 126 ? -3.815 4.055 13.417 1.00 71.75 126 LEU A CA 1
ATOM 944 C C . LEU A 1 126 ? -3.856 2.855 14.372 1.00 71.75 126 LEU A C 1
ATOM 946 O O . LEU A 1 126 ? -4.942 2.437 14.764 1.00 71.75 126 LEU A O 1
ATOM 950 N N . LEU A 1 127 ? -2.695 2.352 14.809 1.00 74.62 127 LEU A N 1
ATOM 951 C CA . LEU A 1 127 ? -2.582 1.265 15.784 1.00 74.62 127 LEU A CA 1
ATOM 952 C C . LEU A 1 127 ? -3.238 1.648 17.116 1.00 74.62 127 LEU A C 1
ATOM 954 O O . LEU A 1 127 ? -4.016 0.864 17.652 1.00 74.62 127 LEU A O 1
ATOM 958 N N . ILE A 1 128 ? -2.987 2.862 17.620 1.00 75.00 128 ILE A N 1
ATOM 959 C CA . ILE A 1 128 ? -3.586 3.360 18.870 1.00 75.00 128 ILE A CA 1
ATOM 960 C C . ILE A 1 128 ? -5.116 3.365 18.769 1.00 75.00 128 ILE A C 1
ATOM 962 O O . ILE A 1 128 ? -5.802 2.913 19.687 1.00 75.00 128 ILE A O 1
ATOM 966 N N . PHE A 1 129 ? -5.669 3.833 17.649 1.00 71.94 129 PHE A N 1
ATOM 967 C CA . PHE A 1 129 ? -7.116 3.821 17.430 1.00 71.94 129 PHE A CA 1
ATOM 968 C C . PHE A 1 129 ? -7.684 2.414 17.182 1.00 71.94 129 PHE A C 1
ATOM 970 O O . PHE A 1 129 ? -8.819 2.149 17.576 1.00 71.94 129 PHE A O 1
ATOM 977 N N . TRP A 1 130 ? -6.915 1.502 16.582 1.00 73.38 130 TRP A N 1
ATOM 978 C CA . TRP A 1 130 ? -7.330 0.118 16.315 1.00 73.38 130 TRP A CA 1
ATOM 979 C C . TRP A 1 130 ? -7.294 -0.776 17.562 1.00 73.38 130 TRP A C 1
ATOM 981 O O . TRP A 1 130 ? -8.062 -1.738 17.663 1.00 73.38 130 TRP A O 1
ATOM 991 N N . LEU A 1 131 ? -6.421 -0.450 18.524 1.00 71.00 131 LEU A N 1
ATOM 992 C CA . LEU A 1 131 ? -6.307 -1.145 19.809 1.00 71.00 131 LEU A CA 1
ATOM 993 C C . LEU A 1 131 ? -7.380 -0.712 20.819 1.00 71.00 131 LEU A C 1
ATOM 995 O O . LEU A 1 131 ? -7.590 -1.408 21.813 1.00 71.00 131 LEU A O 1
ATOM 999 N N . LYS A 1 132 ? -8.065 0.418 20.582 1.00 69.81 132 LYS A N 1
ATOM 1000 C CA . LYS A 1 132 ? -9.141 0.882 21.465 1.00 69.81 132 LYS A CA 1
ATOM 1001 C C . LYS A 1 132 ? -10.267 -0.160 21.558 1.00 69.81 132 LYS A C 1
ATOM 1003 O O . LYS A 1 132 ? -10.648 -0.754 20.542 1.00 69.81 132 LYS A O 1
ATOM 1008 N N . PRO A 1 133 ? -10.865 -0.337 22.753 1.00 59.62 133 PRO A N 1
ATOM 1009 C CA . PRO A 1 133 ? -11.940 -1.305 22.973 1.00 59.62 133 PRO A CA 1
ATOM 1010 C C . PRO A 1 133 ? -13.162 -1.040 22.082 1.00 59.62 133 PRO A C 1
ATOM 1012 O O . PRO A 1 133 ? -13.858 -1.977 21.715 1.00 59.62 133 PRO A O 1
ATOM 1015 N N . GLU A 1 134 ? -13.371 0.205 21.645 1.00 63.06 134 GLU A N 1
ATOM 1016 C CA . GLU A 1 134 ? -14.422 0.594 20.695 1.00 63.06 134 GLU A CA 1
ATOM 1017 C C . GLU A 1 134 ? -14.294 -0.119 19.337 1.00 63.06 134 GLU A C 1
ATOM 1019 O O . GLU A 1 134 ? -15.282 -0.612 18.789 1.00 63.06 134 GLU A O 1
ATOM 1024 N N . ALA A 1 135 ? -13.070 -0.229 18.807 1.00 61.75 135 ALA A N 1
ATOM 1025 C CA . ALA A 1 135 ? -12.803 -0.929 17.553 1.00 61.75 135 ALA A CA 1
ATOM 1026 C C . ALA A 1 135 ? -12.935 -2.449 17.731 1.00 61.75 135 ALA A C 1
ATOM 1028 O O . ALA A 1 135 ? -13.519 -3.124 16.882 1.00 61.75 135 ALA A O 1
ATOM 1029 N N . LYS A 1 136 ? -12.468 -2.989 18.866 1.00 63.34 136 LYS A N 1
ATOM 1030 C CA . LYS A 1 136 ? -12.644 -4.407 19.229 1.00 63.34 136 LYS A CA 1
ATOM 1031 C C . LYS A 1 136 ? -14.125 -4.793 19.332 1.00 63.34 136 LYS A C 1
ATOM 1033 O O . LYS A 1 136 ? -14.545 -5.771 18.708 1.00 63.34 136 LYS A O 1
ATOM 1038 N N . ALA A 1 137 ? -14.921 -3.981 20.029 1.00 61.78 137 ALA A N 1
ATOM 1039 C CA . ALA A 1 137 ? -16.355 -4.183 20.209 1.00 61.78 137 ALA A CA 1
ATOM 1040 C C . ALA A 1 137 ? -17.110 -4.133 18.871 1.00 61.78 137 ALA A C 1
ATOM 1042 O O . ALA A 1 137 ? -18.007 -4.942 18.633 1.00 61.78 137 ALA A O 1
ATOM 1043 N N . TYR A 1 138 ? -16.695 -3.261 17.943 1.00 63.03 138 TYR A N 1
ATOM 1044 C CA . TYR A 1 138 ? -17.283 -3.168 16.602 1.00 63.03 138 TYR A CA 1
ATOM 1045 C C . TYR A 1 138 ? -17.112 -4.441 15.751 1.00 63.03 138 TYR A C 1
ATOM 1047 O O . TYR A 1 138 ? -17.999 -4.767 14.948 1.00 63.03 138 TYR A O 1
ATOM 1055 N N . TYR A 1 139 ? -16.002 -5.167 15.934 1.00 61.72 139 TYR A N 1
ATOM 1056 C CA . TYR A 1 139 ? -15.732 -6.458 15.288 1.00 61.72 139 TYR A CA 1
ATOM 1057 C C . TYR A 1 139 ? -16.203 -7.671 16.110 1.00 61.72 139 TYR A C 1
ATOM 1059 O O . TYR A 1 139 ? -16.082 -8.802 15.640 1.00 61.72 139 TYR A O 1
ATOM 1067 N N . GLY A 1 140 ? -16.798 -7.462 17.289 1.00 56.50 140 GLY A N 1
ATOM 1068 C CA . GLY A 1 140 ? -17.369 -8.520 18.129 1.00 56.50 140 GLY A CA 1
ATOM 1069 C C . GLY A 1 140 ? -16.380 -9.188 19.087 1.00 56.50 140 GLY A C 1
ATOM 1070 O O . GLY A 1 140 ? -16.616 -10.330 19.481 1.00 56.50 140 GLY A O 1
ATOM 1071 N N . HIS A 1 141 ? -15.289 -8.502 19.436 1.00 51.19 141 HIS A N 1
ATOM 1072 C CA . HIS A 1 141 ? -14.465 -8.823 20.600 1.00 51.19 141 HIS A CA 1
ATOM 1073 C C . HIS A 1 141 ? -14.953 -7.997 21.798 1.00 51.19 141 HIS A C 1
ATOM 1075 O O . HIS A 1 141 ? -14.864 -6.770 21.772 1.00 51.19 141 HIS A O 1
ATOM 1081 N N . SER A 1 142 ? -15.496 -8.690 22.804 1.00 45.75 142 SER A N 1
ATOM 1082 C CA . SER A 1 142 ? -15.776 -8.158 24.145 1.00 45.75 142 SER A CA 1
ATOM 1083 C C . SER A 1 142 ? -14.504 -8.084 24.982 1.00 45.75 142 SER A C 1
ATOM 1085 O O . SER A 1 142 ? -13.531 -8.808 24.661 1.00 45.75 142 SER A O 1
#

Radius of gyration: 25.83 Å; chains: 1; bounding box: 72×32×79 Å

Sequence (142 aa):
MSQFSPYQSPQFPNHAYAAPPVPRPGVYVGFAIYCGMLALLYLAVAALGVGLMVMSEQVAESDPDLDGPMPVILMGVVMTLVGLVFAAIFAAGPLLPRRRWVWIYGIVVIAIGLTSICTLPFSVFLLIFWLKPEAKAYYGHS